Protein 1DUC (pdb70)

InterPro domains:
  IPR000477 Reverse transcriptase domain [PF00078] (249-419)
  IPR000477 Reverse transcriptase domain [PS50878] (230-419)
  IPR001037 Integrase, C-terminal, retroviral [PF00552] (1106-1135)
  IPR001037 Integrase, C-terminal, retroviral [PS51027] (1096-1144)
  IPR001584 Integrase, catalytic core [PF00665] (932-1020)
  IPR001584 Integrase, catalytic core [PS50994] (921-1078)
  IPR001969 Aspartic peptidase, active site [PS00141] (102-113)
  IPR001995 Peptidase A2A, retrovirus, catalytic [PS50175] (100-174)
  IPR002156 Ribonuclease H domain [PF00075] (621-736)
  IPR002156 Ribonuclease H domain [PS50879] (617-740)
  IPR003308 Integrase, N-terminal zinc-binding domain [PF02022] (883-919)
  IPR003308 Integrase, N-terminal zinc-binding domain [PS50876] (878-919)
  IPR010659 Reverse transcriptase connection [PF06815] (503-603)
  IPR010661 Reverse transcriptase thumb [PF06817] (426-489)
  IPR012337 Ribonuclease H-like superfamily [SSF53098] (609-737)
  IPR012337 Ribonuclease H-like superfamily [SSF53098] (931-1080)
  IPR017856 Integrase-like, N-terminal [G3DSA:1.10.10.200] (876-928)
  IPR017856 Integrase-like, N-terminal [SSF46919] (876-927)
  IPR018061 Retropepsins [PF00077] (86-182)
  IPR021109 Aspartic peptidase domain superfamily [G3DSA:2.40.70.10] (81-184)

B-factor: mean 28.08, std 14.21, range [9.32, 88.88]

Solvent-accessible surface area: 7844 Å² total; per-residue (Å²): 188,46,51,78,115,35,118,22,13,129,144,68,146,142,129,54,75,6,24,30,0,24,2,36,101,81,36,87,0,47,65,89,51,69,63,106,1,61,6,46,0,83,16,137,20,36,103,65,6,36,0,97,4,31,31,32,78,51,9,61,172,99,12,11,75,22,83,53,13,103,16,95,81,67,91,121,29,85,1,110,1,64,0,25,1,116,20,208,74,88,5,96,0,95,116,45,51,99,0,0,33,0,25,40,71,132,48,162,87,99,94,237,129,118,217,102,159,169

CATH classification: 2.70.40.10

Structure (mmCIF, N/CA/C/O backbone):
data_1DUC
#
_entry.id   1DUC
#
_cell.length_a   106.700
_cell.length_b   106.700
_cell.length_c   106.700
_cell.angle_alpha   90.00
_cell.angle_beta   90.00
_cell.angle_gamma   90.00
#
_symmetry.space_group_name_H-M   'P 41 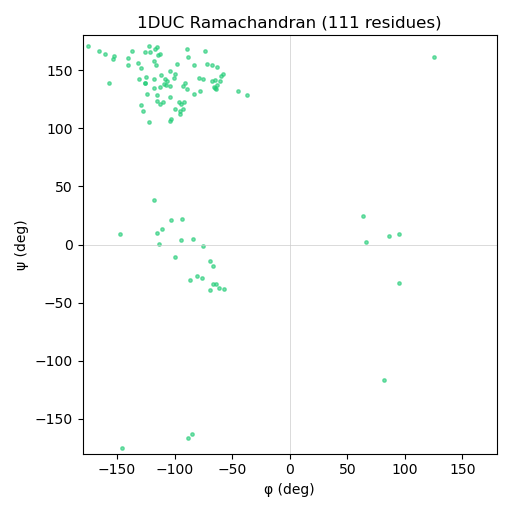3 2'
#
loop_
_entity.id
_entity.type
_entity.pdbx_description
1 polymer "DEOXYURIDINE 5'-TRIPHOSPHATE NUCLEOTIDOHYDROLASE"
2 non-polymer 'STRONTIUM ION'
3 non-polymer "DEOXYURIDINE-5'-DIPHOSPHATE"
4 water water
#
loop_
_atom_site.group_PDB
_atom_site.id
_atom_site.type_symbol
_atom_site.label_atom_id
_atom_site.label_alt_id
_atom_site.label_comp_id
_atom_site.label_asym_id
_atom_site.label_entity_id
_atom_site.label_seq_id
_atom_site.pdbx_PDB_ins_code
_atom_site.Cartn_x
_atom_site.Cartn_y
_atom_site.Cartn_z
_atom_site.occupancy
_atom_site.B_iso_or_equiv
_atom_site.auth_seq_id
_atom_site.auth_comp_id
_atom_site.auth_asym_id
_atom_site.auth_atom_id
_atom_site.pdbx_PDB_model_num
ATOM 1 N N . MET A 1 1 ? 29.293 36.761 44.859 1.00 29.64 1 MET A N 1
ATOM 2 C CA . MET A 1 1 ? 28.297 37.339 45.802 1.00 28.24 1 MET A CA 1
ATOM 3 C C . MET A 1 1 ? 26.952 37.504 45.110 1.00 22.13 1 MET A C 1
ATOM 4 O O . MET A 1 1 ? 26.916 37.945 43.947 1.00 24.31 1 MET A O 1
ATOM 9 N N . LEU A 1 2 ? 25.849 37.300 45.821 1.00 22.60 2 LEU A N 1
ATOM 10 C CA . LEU A 1 2 ? 24.533 37.547 45.255 1.00 26.81 2 LEU A CA 1
ATOM 11 C C . LEU A 1 2 ? 23.511 37.570 46.398 1.00 27.67 2 LEU A C 1
ATOM 12 O O . LEU A 1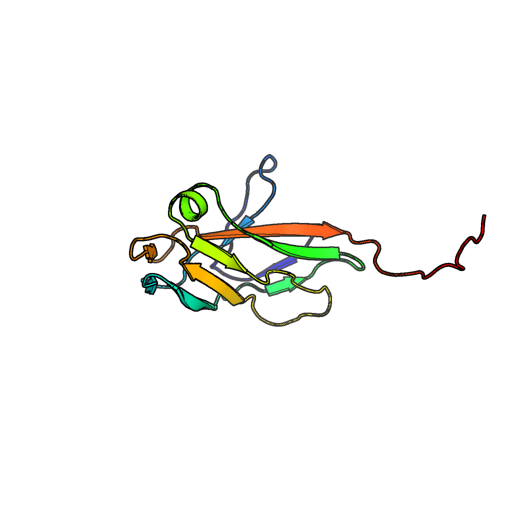 2 ? 23.866 37.070 47.467 1.00 29.71 2 LEU A O 1
ATOM 17 N N . ALA A 1 3 ? 22.326 38.064 46.082 1.00 23.89 3 ALA A N 1
ATOM 18 C CA . ALA A 1 3 ? 21.191 37.837 46.971 1.00 26.00 3 ALA A CA 1
ATOM 19 C C . ALA A 1 3 ? 20.209 36.997 46.158 1.00 26.17 3 ALA A C 1
ATOM 20 O O . ALA A 1 3 ? 20.154 37.160 44.915 1.00 22.60 3 ALA A O 1
ATOM 22 N N . TYR A 1 4 ? 19.352 36.216 46.808 1.00 21.53 4 TYR A N 1
ATOM 23 C CA . TYR A 1 4 ? 18.328 35.490 46.065 1.00 24.58 4 TYR A CA 1
ATOM 24 C C . TYR A 1 4 ? 17.105 35.224 46.944 1.00 29.21 4 TYR A C 1
ATOM 25 O O . TYR A 1 4 ? 17.236 35.225 48.168 1.00 25.51 4 TYR A O 1
ATOM 34 N N . GLN A 1 5 ? 16.004 34.918 46.280 1.00 25.89 5 GLN A N 1
ATOM 35 C CA . GLN A 1 5 ? 14.768 34.547 46.983 1.00 29.31 5 GLN A CA 1
ATOM 36 C C . GLN A 1 5 ? 14.177 33.396 46.146 1.00 29.20 5 GLN A C 1
ATOM 37 O O . GLN A 1 5 ? 14.444 33.356 44.917 1.00 24.05 5 GLN A O 1
ATOM 43 N N . GLY A 1 6 ? 13.295 32.639 46.761 1.00 23.24 6 GLY A N 1
ATOM 44 C CA . GLY A 1 6 ? 12.505 31.620 46.090 1.00 22.78 6 GLY A CA 1
ATOM 45 C C . GLY A 1 6 ? 12.644 30.259 46.730 1.00 24.71 6 GLY A C 1
ATOM 46 O O . GLY A 1 6 ? 13.646 29.949 47.417 1.00 25.13 6 GLY A O 1
ATOM 47 N N . THR A 1 7 ? 11.709 29.372 46.456 1.00 23.86 7 THR A N 1
ATOM 48 C CA . THR A 1 7 ? 11.799 28.049 47.108 1.00 22.80 7 THR A CA 1
ATOM 49 C C . THR A 1 7 ? 12.410 27.082 46.098 1.00 24.53 7 THR A C 1
ATOM 50 O O . THR A 1 7 ? 12.790 25.985 46.485 1.00 20.29 7 THR A O 1
ATOM 54 N N . GLN A 1 8 ? 12.547 27.453 44.805 1.00 20.22 8 GLN A N 1
ATOM 55 C CA . GLN A 1 8 ? 13.064 26.444 43.859 1.00 18.60 8 GLN A CA 1
ATOM 56 C C . GLN A 1 8 ? 14.563 26.523 43.667 1.00 21.46 8 GLN A C 1
ATOM 57 O O . GLN A 1 8 ? 15.082 26.168 42.596 1.00 20.01 8 GLN A O 1
ATOM 63 N N . ILE A 1 9 ? 15.303 27.084 44.589 1.00 22.05 9 ILE A N 1
ATOM 64 C CA . ILE A 1 9 ? 16.771 27.159 44.471 1.00 22.43 9 ILE A CA 1
ATOM 65 C C . ILE A 1 9 ? 17.249 26.510 45.782 1.00 27.35 9 ILE A C 1
ATOM 66 O O . ILE A 1 9 ? 16.649 26.852 46.812 1.00 27.23 9 ILE A O 1
ATOM 71 N N . LYS A 1 10 ? 18.253 25.694 45.808 1.00 26.46 10 LYS A N 1
ATOM 72 C CA . LYS A 1 10 ? 18.710 25.035 47.037 1.00 30.08 10 LYS A CA 1
ATOM 73 C C . LYS A 1 10 ? 20.068 25.549 47.451 1.00 30.18 10 LYS A C 1
ATOM 74 O O . LYS A 1 10 ? 20.944 25.780 46.578 1.00 25.24 10 LYS A O 1
ATOM 80 N N . GLU A 1 11 ? 20.363 25.648 48.760 1.00 26.94 11 GLU A N 1
ATOM 81 C CA . GLU A 1 11 ? 21.687 26.043 49.234 1.00 23.79 11 GLU A CA 1
ATOM 82 C C . GLU A 1 11 ? 22.744 25.083 48.706 1.00 21.00 11 GLU A C 1
ATOM 83 O O . GLU A 1 11 ? 22.455 23.914 48.525 1.00 21.40 11 GLU A O 1
ATOM 89 N N . LYS A 1 12 ? 23.962 25.541 48.432 1.00 19.90 12 LYS A N 1
ATOM 90 C CA . LYS A 1 12 ? 24.914 24.665 47.744 1.00 25.06 12 LYS A CA 1
ATOM 91 C C . LYS A 1 12 ? 26.093 24.362 48.668 1.00 22.58 12 LYS A C 1
ATOM 92 O O . LYS A 1 12 ? 26.299 25.182 49.573 1.00 24.63 12 LYS A O 1
ATOM 98 N N . ARG A 1 13 ? 26.932 23.453 48.312 1.00 24.33 13 ARG A N 1
ATOM 99 C CA . ARG A 1 13 ? 28.233 23.256 48.962 1.00 25.42 13 ARG A CA 1
ATOM 100 C C . ARG A 1 13 ? 29.239 24.219 48.382 1.00 26.71 13 ARG A C 1
ATOM 101 O O . ARG A 1 13 ? 29.184 24.568 47.174 1.00 25.18 13 ARG A O 1
ATOM 109 N N . ASP A 1 14 ? 30.276 24.553 49.186 1.00 20.26 14 ASP A N 1
ATOM 110 C CA . ASP A 1 14 ? 31.247 25.532 48.701 1.00 20.63 14 ASP A CA 1
ATOM 111 C C . ASP A 1 14 ? 32.004 25.021 47.467 1.00 19.43 14 ASP A C 1
ATOM 112 O O . ASP A 1 14 ? 32.321 25.818 46.607 1.00 23.15 14 ASP A O 1
ATOM 117 N N . GLU A 1 15 ? 32.246 23.708 47.415 1.00 17.94 15 GLU A N 1
ATOM 118 C CA . GLU A 1 15 ? 33.066 23.132 46.352 1.00 18.93 15 GLU A CA 1
ATOM 119 C C . GLU A 1 15 ? 32.330 22.836 45.051 1.00 19.71 15 GLU A C 1
ATOM 120 O O . GLU A 1 15 ? 32.932 22.259 44.138 1.00 20.37 15 GLU A O 1
ATOM 126 N N . ASP A 1 16 ? 31.047 23.207 44.952 1.00 17.54 16 ASP A N 1
ATOM 127 C CA . ASP A 1 16 ? 30.267 23.059 43.723 1.00 21.15 16 ASP A CA 1
ATOM 128 C C . ASP A 1 16 ? 30.174 24.461 43.110 1.00 18.85 16 ASP A C 1
ATOM 129 O O . ASP A 1 16 ? 30.193 25.494 43.787 1.00 18.52 16 ASP A O 1
ATOM 134 N N . ALA A 1 17 ? 30.098 24.477 41.758 1.00 16.67 17 ALA A N 1
ATOM 135 C CA . ALA A 1 17 ? 30.080 25.769 41.083 1.00 19.16 17 ALA A CA 1
ATOM 136 C C . ALA A 1 17 ? 28.757 26.477 41.172 1.00 18.10 17 ALA A C 1
ATOM 137 O O . ALA A 1 17 ? 28.746 27.724 40.933 1.00 19.40 17 ALA A O 1
ATOM 139 N N . GLY A 1 18 ? 27.652 25.755 41.269 1.00 17.22 18 GLY A N 1
ATOM 140 C CA . GLY A 1 18 ? 26.345 26.388 41.018 1.00 17.63 18 GLY A CA 1
ATOM 141 C C . GLY A 1 18 ? 25.326 25.919 42.087 1.00 20.91 18 GLY A C 1
ATOM 142 O O . GLY A 1 18 ? 25.525 24.931 42.779 1.00 20.38 18 GLY A O 1
ATOM 143 N N . PHE A 1 19 ? 24.223 26.615 42.148 1.00 19.27 19 PHE A N 1
ATOM 144 C CA . PHE A 1 19 ? 23.074 26.272 42.977 1.00 17.35 19 PHE A CA 1
ATOM 145 C C . PHE A 1 19 ? 22.186 25.391 42.077 1.00 18.24 19 PHE A C 1
ATOM 146 O O . PHE A 1 19 ? 21.823 25.820 40.977 1.00 17.58 19 PHE A O 1
ATOM 154 N N . ASP A 1 20 ? 21.616 24.338 42.641 1.00 14.68 20 ASP A N 1
ATOM 155 C CA . ASP A 1 20 ? 20.576 23.583 41.937 1.00 18.00 20 ASP A CA 1
ATOM 156 C C . ASP A 1 20 ? 19.274 24.368 41.968 1.00 19.82 20 ASP A C 1
ATOM 157 O O . ASP A 1 20 ? 18.888 24.972 42.987 1.00 18.37 20 ASP A O 1
ATOM 162 N N . LEU A 1 21 ? 18.566 24.272 40.841 1.00 19.32 21 LEU A N 1
ATOM 163 C CA . LEU A 1 21 ? 17.226 24.766 40.614 1.00 16.15 21 LEU A CA 1
ATOM 164 C C . LEU A 1 21 ? 16.340 23.518 40.521 1.00 18.51 21 LEU A C 1
ATOM 165 O O . LEU A 1 21 ? 16.708 22.494 39.922 1.00 16.97 21 LEU A O 1
ATOM 170 N N . CYS A 1 22 ? 15.170 23.611 41.156 1.00 17.17 22 CYS A N 1
ATOM 171 C CA A CYS A 1 22 ? 14.290 22.487 41.418 0.50 18.00 22 CYS A CA 1
ATOM 172 C CA B CYS A 1 22 ? 14.383 22.357 41.266 0.50 16.31 22 CYS A CA 1
ATOM 173 C C . CYS A 1 22 ? 13.033 22.587 40.592 1.00 19.36 22 CYS A C 1
ATOM 174 O O . CYS A 1 22 ? 12.450 23.672 40.384 1.00 17.65 22 CYS A O 1
ATOM 179 N N . VAL A 1 23 ? 12.551 21.527 39.940 1.00 18.07 23 VAL A N 1
ATOM 180 C CA . VAL A 1 23 ? 11.376 21.495 39.071 1.00 18.22 23 VAL A CA 1
ATOM 181 C C . VAL A 1 23 ? 10.149 21.775 39.901 1.00 17.02 23 VAL A C 1
ATOM 182 O O . VAL A 1 23 ? 9.952 21.074 40.898 1.00 19.42 23 VAL A O 1
ATOM 186 N N . PRO A 1 24 ? 9.235 22.611 39.456 1.00 19.88 24 PRO A N 1
ATOM 187 C CA . PRO A 1 24 ? 8.099 23.018 40.263 1.00 23.60 24 PRO A CA 1
ATOM 188 C C . PRO A 1 24 ? 7.002 21.957 40.240 1.00 24.10 24 PRO A C 1
ATOM 189 O O . PRO A 1 24 ? 6.201 21.986 41.165 1.00 22.01 24 PRO A O 1
ATOM 193 N N . TYR A 1 25 ? 6.835 21.126 39.248 1.00 19.53 25 TYR A N 1
ATOM 194 C CA . TYR A 1 25 ? 5.672 20.186 39.196 1.00 21.31 25 TYR A CA 1
ATOM 195 C C . TYR A 1 25 ? 6.057 19.098 38.216 1.00 23.02 25 TYR A C 1
ATOM 196 O O . TYR A 1 25 ? 7.050 19.316 37.441 1.00 25.14 25 TYR A O 1
ATOM 205 N N . ASP A 1 26 ? 5.396 17.957 38.184 1.00 20.35 26 ASP A N 1
ATOM 206 C CA . ASP A 1 26 ? 5.700 16.890 37.269 1.00 18.29 26 ASP A CA 1
ATOM 207 C C . ASP A 1 26 ? 5.477 17.346 35.828 1.00 23.70 26 ASP A C 1
ATOM 208 O O . ASP A 1 26 ? 4.470 18.016 35.566 1.00 22.47 26 ASP A O 1
ATOM 213 N N . ILE A 1 27 ? 6.405 16.972 34.955 1.00 21.60 27 ILE A N 1
ATOM 214 C CA . ILE A 1 27 ? 6.188 17.444 33.561 1.00 22.83 27 ILE A CA 1
ATOM 215 C C . ILE A 1 27 ? 6.937 16.504 32.649 1.00 26.27 27 ILE A C 1
ATOM 216 O O . ILE A 1 27 ? 8.055 16.060 32.925 1.00 27.38 27 ILE A O 1
ATOM 221 N N . MET A 1 28 ? 6.293 16.179 31.526 1.00 26.25 28 MET A N 1
ATOM 222 C CA . MET A 1 28 ? 6.907 15.302 30.535 1.00 26.55 28 MET A CA 1
ATOM 223 C C . MET A 1 28 ? 7.398 16.138 29.358 1.00 26.83 28 MET A C 1
ATOM 224 O O . MET A 1 28 ? 6.752 17.115 28.981 1.00 23.82 28 MET A O 1
ATOM 229 N N . ILE A 1 29 ? 8.612 15.844 28.868 1.00 23.11 29 ILE A N 1
ATOM 230 C CA . ILE A 1 29 ? 9.034 16.675 27.701 1.00 22.43 29 ILE A CA 1
ATOM 231 C C . ILE A 1 29 ? 9.327 15.710 26.557 1.00 23.64 29 ILE A C 1
ATOM 232 O O . ILE A 1 29 ? 10.252 14.887 26.587 1.00 24.84 29 ILE A O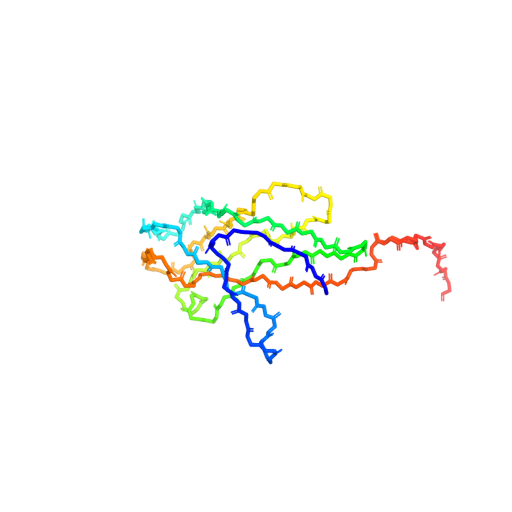 1
ATOM 237 N N . PRO A 1 30 ? 8.415 15.664 25.595 1.00 27.11 30 PRO A N 1
ATOM 238 C CA . PRO A 1 30 ? 8.488 14.758 24.460 1.00 29.22 30 PRO A CA 1
ATOM 239 C C . PRO A 1 30 ? 9.718 15.051 23.591 1.00 27.56 30 PRO A C 1
ATOM 240 O O . PRO A 1 30 ? 10.232 16.168 23.543 1.00 24.17 30 PRO A O 1
ATOM 244 N N . VAL A 1 31 ? 10.214 14.022 22.908 1.00 30.19 31 VAL A N 1
ATOM 245 C CA . VAL A 1 31 ? 11.338 14.162 21.976 1.00 31.80 31 VAL A CA 1
ATOM 246 C C . VAL A 1 31 ? 11.169 15.362 21.088 1.00 34.36 31 VAL A C 1
ATOM 247 O O . VAL A 1 31 ? 10.102 15.673 20.548 1.00 34.64 31 VAL A O 1
ATOM 251 N N . SER A 1 32 ? 12.206 16.178 20.945 1.00 30.82 32 SER A N 1
ATOM 252 C CA . SER A 1 32 ? 12.199 17.393 20.186 1.00 28.08 32 SER A CA 1
ATOM 253 C C . SER A 1 32 ? 11.327 18.496 20.698 1.00 27.87 32 SER A C 1
ATOM 254 O O . SER A 1 32 ? 11.291 19.531 20.013 1.00 28.95 32 SER A O 1
ATOM 257 N N . ASP A 1 33 ? 10.631 18.404 21.800 1.00 26.63 33 ASP A N 1
ATOM 258 C CA . ASP A 1 33 ? 9.854 19.610 22.166 1.00 24.50 33 ASP A CA 1
ATOM 259 C C . ASP A 1 33 ? 10.701 20.539 23.024 1.00 26.19 33 ASP A C 1
ATOM 260 O O . ASP A 1 33 ? 11.685 20.080 23.615 1.00 24.20 33 ASP A O 1
ATOM 265 N N . THR A 1 34 ? 10.199 21.732 23.206 1.00 22.70 34 THR A N 1
ATOM 266 C CA . THR A 1 34 ? 10.798 22.747 24.020 1.00 23.52 34 THR A CA 1
ATOM 267 C C . THR A 1 34 ? 9.765 23.187 25.062 1.00 29.70 34 THR A C 1
ATOM 268 O O . THR A 1 34 ? 8.631 23.449 24.627 1.00 27.92 34 THR A O 1
ATOM 272 N N . LYS A 1 35 ? 10.119 23.222 26.335 1.00 21.46 35 LYS A N 1
ATOM 273 C CA . LYS A 1 35 ? 9.215 23.721 27.354 1.00 22.79 35 LYS A CA 1
ATOM 274 C C . LYS A 1 35 ? 9.879 24.838 28.139 1.00 23.12 35 LYS A C 1
ATOM 275 O O . LYS A 1 35 ? 11.074 24.726 28.394 1.00 25.13 35 LYS A O 1
ATOM 281 N N . ILE A 1 36 ? 9.087 25.813 28.527 1.00 19.39 36 ILE A N 1
ATOM 282 C CA . ILE A 1 36 ? 9.633 26.903 29.351 1.00 19.22 36 ILE A CA 1
ATOM 283 C C . ILE A 1 36 ? 9.181 26.639 30.793 1.00 24.23 36 ILE A C 1
ATOM 284 O O . ILE A 1 36 ? 7.985 26.537 31.018 1.00 23.12 36 ILE A O 1
ATOM 289 N N . ILE A 1 37 ? 10.113 26.225 31.648 1.00 17.71 37 ILE A N 1
ATOM 290 C CA . ILE A 1 37 ? 9.728 25.889 33.025 1.00 18.81 37 ILE A CA 1
ATOM 291 C C . ILE A 1 37 ? 9.956 27.060 33.947 1.00 20.85 37 ILE A C 1
ATOM 292 O O . ILE A 1 37 ? 11.036 27.609 34.173 1.00 23.34 37 ILE A O 1
ATOM 297 N N . PRO A 1 38 ? 8.889 27.475 34.613 1.00 27.04 38 PRO A N 1
ATOM 298 C CA . PRO A 1 38 ? 8.920 28.617 35.502 1.00 26.26 38 PRO A CA 1
ATOM 299 C C . PRO A 1 38 ? 9.519 28.291 36.845 1.00 24.30 38 PRO A C 1
ATOM 300 O O . PRO A 1 38 ? 9.539 27.142 37.293 1.00 25.23 38 PRO A O 1
ATOM 304 N N . THR A 1 39 ? 10.262 29.247 37.415 1.00 22.42 39 THR A N 1
ATOM 305 C CA . THR A 1 39 ? 10.718 29.085 38.775 1.00 21.61 39 THR A CA 1
ATOM 306 C C . THR A 1 39 ? 10.165 30.293 39.537 1.00 21.72 39 THR A C 1
ATOM 307 O O . THR A 1 39 ? 9.878 31.336 38.956 1.00 19.38 39 THR A O 1
ATOM 311 N N . ASP A 1 40 ? 10.309 30.255 40.877 1.00 20.33 40 ASP A N 1
ATOM 312 C CA . ASP A 1 40 ? 9.994 31.472 41.638 1.00 20.30 40 ASP A CA 1
ATOM 313 C C . ASP A 1 40 ? 11.280 32.140 42.046 1.00 25.45 40 ASP A C 1
ATOM 314 O O . ASP A 1 40 ? 11.347 32.900 43.038 1.00 21.54 40 ASP A O 1
ATOM 319 N N . VAL A 1 41 ? 12.391 31.848 41.362 1.00 21.67 41 VAL A N 1
ATOM 320 C CA . VAL A 1 41 ? 13.687 32.345 41.907 1.00 19.76 41 VAL A CA 1
ATOM 321 C C . VAL A 1 41 ? 14.024 33.724 41.380 1.00 23.41 41 VAL A C 1
ATOM 322 O O . VAL A 1 41 ? 13.949 33.952 40.158 1.00 21.35 41 VAL A O 1
ATOM 326 N N . LYS A 1 42 ? 14.445 34.671 42.210 1.00 21.93 42 LYS A N 1
ATOM 327 C CA . LYS A 1 42 ? 14.858 35.996 41.769 1.00 24.57 42 LYS A CA 1
ATOM 328 C C . LYS A 1 42 ? 16.201 36.282 42.434 1.00 22.87 42 LYS A C 1
ATOM 329 O O . LYS A 1 42 ? 16.433 35.719 43.516 1.00 23.83 42 LYS A O 1
ATOM 335 N N . ILE A 1 43 ? 17.090 36.944 41.679 1.00 19.00 43 ILE A N 1
ATOM 336 C CA . ILE A 1 43 ? 18.460 37.100 42.180 1.00 20.05 43 ILE A CA 1
ATOM 337 C C . ILE A 1 43 ? 18.841 38.563 42.004 1.00 20.85 43 ILE A C 1
ATOM 338 O O . ILE A 1 43 ? 18.305 39.250 41.137 1.00 19.83 43 ILE A O 1
ATOM 343 N N . GLN A 1 44 ? 19.785 39.045 42.791 1.00 16.14 44 GLN A N 1
ATOM 344 C CA . GLN A 1 44 ? 20.380 40.350 42.629 1.00 19.64 44 GLN A CA 1
ATOM 345 C C . GLN A 1 44 ? 21.900 40.147 42.637 1.00 23.51 44 GLN A C 1
ATOM 346 O O . GLN A 1 44 ? 22.396 39.552 43.631 1.00 24.25 44 GLN A O 1
ATOM 352 N N . VAL A 1 45 ? 22.578 40.526 41.578 1.00 22.03 45 VAL A N 1
ATOM 353 C CA . VAL A 1 45 ? 24.040 40.349 41.544 1.00 22.63 45 VAL A CA 1
ATOM 354 C C . VAL A 1 45 ? 24.669 41.731 41.512 1.00 22.66 45 VAL A C 1
ATOM 355 O O . VAL A 1 45 ? 24.029 42.695 41.108 1.00 23.74 45 VAL A O 1
ATOM 359 N N . PRO A 1 46 ? 25.930 41.825 41.821 1.00 25.00 46 PRO A N 1
ATOM 360 C CA . PRO A 1 46 ? 26.690 43.084 41.809 1.00 28.47 46 PRO A CA 1
ATOM 361 C C . PRO A 1 46 ? 26.958 43.503 40.356 1.00 28.12 46 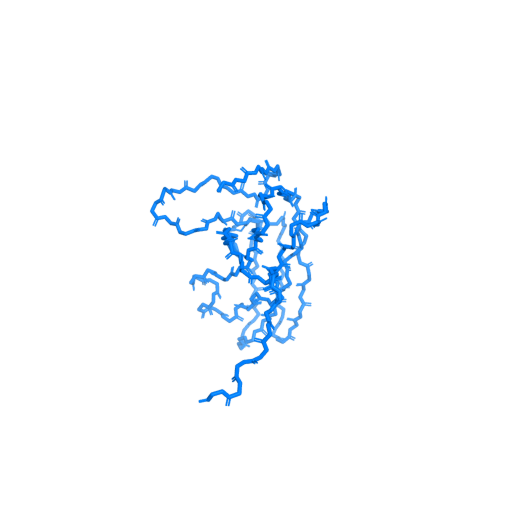PRO A C 1
ATOM 362 O O . PRO A 1 46 ? 26.701 42.755 39.429 1.00 25.47 46 PRO A O 1
ATOM 366 N N . PRO A 1 47 ? 27.383 44.735 40.169 1.00 29.81 47 PRO A N 1
ATOM 367 C CA . PRO A 1 47 ? 27.545 45.355 38.877 1.00 27.46 47 PRO A CA 1
ATOM 368 C C . PRO A 1 47 ? 28.542 44.511 38.100 1.00 21.72 47 PRO A C 1
ATOM 369 O O . PRO A 1 47 ? 29.545 44.027 38.643 1.00 19.56 47 PRO A O 1
ATOM 373 N N . ASN A 1 48 ? 28.347 44.402 36.812 1.00 18.77 48 ASN A N 1
ATOM 374 C CA . ASN A 1 48 ? 29.209 43.662 35.891 1.00 18.94 48 ASN A CA 1
ATOM 375 C C . ASN A 1 48 ? 29.218 42.173 36.229 1.00 19.64 48 ASN A C 1
ATOM 376 O O . ASN A 1 48 ? 30.136 41.477 35.829 1.00 21.64 48 ASN A O 1
ATOM 381 N N . SER A 1 49 ? 28.182 41.664 36.867 1.00 21.24 49 SER A N 1
ATOM 382 C CA . SER A 1 49 ? 28.045 40.211 37.069 1.00 20.65 49 SER A CA 1
ATOM 383 C C . SER A 1 49 ? 26.794 39.718 36.340 1.00 18.28 49 SER A C 1
ATOM 384 O O . SER A 1 49 ? 26.039 40.544 35.836 1.00 17.97 49 SER A O 1
ATOM 387 N N . PHE A 1 50 ? 26.621 38.408 36.196 1.00 15.41 50 PHE A N 1
ATOM 388 C CA . PHE A 1 50 ? 25.418 37.894 35.522 1.00 14.46 50 PHE A CA 1
ATOM 389 C C . PHE A 1 50 ? 25.211 36.493 36.094 1.00 14.67 50 PHE A C 1
ATOM 390 O O . PHE A 1 50 ? 26.175 35.910 36.607 1.00 16.44 50 PHE A O 1
ATOM 398 N N . GLY A 1 51 ? 24.036 35.955 35.997 1.00 15.62 51 GLY A N 1
ATOM 399 C CA . GLY A 1 51 ? 23.791 34.566 36.355 1.00 15.50 51 GLY A CA 1
ATOM 400 C C . GLY A 1 51 ? 23.763 33.699 35.083 1.00 18.28 51 GLY A C 1
ATOM 401 O O . GLY A 1 51 ? 23.249 34.125 34.044 1.00 17.14 51 GLY A O 1
ATOM 402 N N . TRP A 1 52 ? 24.220 32.448 35.210 1.00 1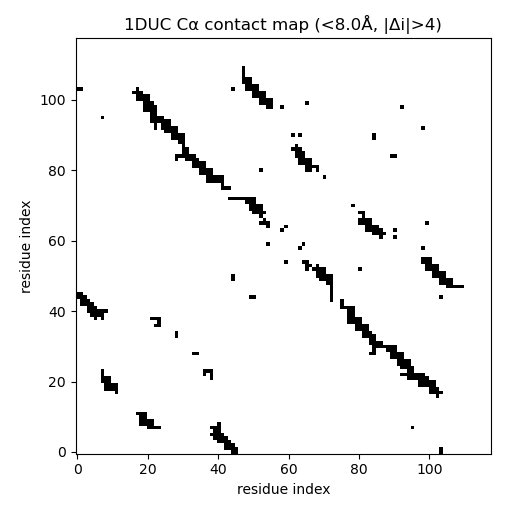5.95 52 TRP A N 1
ATOM 403 C CA . TRP A 1 52 ? 24.289 31.566 34.050 1.00 13.00 52 TRP A CA 1
ATOM 404 C C . TRP A 1 52 ? 23.528 30.277 34.492 1.00 15.14 52 TRP A C 1
ATOM 405 O O . TRP A 1 52 ? 23.952 29.602 35.428 1.00 17.32 52 TRP A O 1
ATOM 416 N N . VAL A 1 53 ? 22.417 30.062 33.801 1.00 15.09 53 VAL A N 1
ATOM 417 C CA . VAL A 1 53 ? 21.628 28.841 34.079 1.00 15.73 53 VAL A CA 1
ATOM 418 C C . VAL A 1 53 ? 22.091 27.794 33.061 1.00 18.16 53 VAL A C 1
ATOM 419 O O . VAL A 1 53 ? 21.937 28.047 31.876 1.00 14.36 53 VAL A O 1
ATOM 423 N N . THR A 1 54 ? 22.600 26.655 33.518 1.00 14.37 54 THR A N 1
ATOM 424 C CA . THR A 1 54 ? 23.155 25.673 32.593 1.00 14.64 54 THR A CA 1
ATOM 425 C C . THR A 1 54 ? 22.879 24.268 33.136 1.00 18.26 54 THR A C 1
ATOM 426 O O . THR A 1 54 ? 22.113 24.068 34.110 1.00 15.85 54 THR A O 1
ATOM 430 N N . GLY A 1 55 ? 23.389 23.237 32.500 1.00 16.35 55 GLY A N 1
ATOM 431 C CA . GLY A 1 55 ? 22.906 21.859 32.738 1.00 15.30 55 GLY A CA 1
ATOM 432 C C . GLY A 1 55 ? 23.631 21.148 33.879 1.00 17.47 55 GLY A C 1
ATOM 433 O O . GLY A 1 55 ? 24.725 21.518 34.275 1.00 17.20 55 GLY A O 1
ATOM 434 N N . LYS A 1 56 ? 22.985 20.100 34.361 1.00 18.78 56 LYS A N 1
ATOM 435 C CA . LYS A 1 56 ? 23.478 19.105 35.260 1.00 17.59 56 LYS A CA 1
ATOM 436 C C . LYS A 1 56 ? 23.916 17.880 34.437 1.00 21.62 56 LYS A C 1
ATOM 437 O O . LYS A 1 56 ? 23.317 17.574 33.406 1.00 20.38 56 LYS A O 1
ATOM 443 N N . SER A 1 57 ? 24.832 17.138 35.053 1.00 15.55 57 SER A N 1
ATOM 444 C CA . SER A 1 57 ? 25.344 15.951 34.318 1.00 16.15 57 SER A CA 1
ATOM 445 C C . SER A 1 57 ? 24.267 14.905 34.218 1.00 17.17 57 SER A C 1
ATOM 446 O O . SER A 1 57 ? 24.055 14.277 33.172 1.00 16.20 57 SER A O 1
ATOM 449 N N . SER A 1 58 ? 23.487 14.746 35.320 1.00 15.76 58 SER A N 1
ATOM 450 C CA . SER A 1 58 ? 22.490 13.659 35.258 1.00 23.76 58 SER A CA 1
ATOM 451 C C . SER A 1 58 ? 21.394 13.924 34.223 1.00 24.72 58 SER A C 1
ATOM 452 O O . SER A 1 58 ? 20.832 12.949 33.698 1.00 22.65 58 SER A O 1
ATOM 455 N N . MET A 1 59 ? 20.972 15.167 33.990 1.00 17.62 59 MET A N 1
ATOM 456 C CA . MET A 1 59 ? 19.911 15.385 32.985 1.00 16.87 59 MET A CA 1
ATOM 457 C C . MET A 1 59 ? 20.522 15.530 31.596 1.00 19.32 59 MET A C 1
ATOM 458 O O . MET A 1 59 ? 19.978 15.097 30.586 1.00 18.73 59 MET A O 1
ATOM 463 N N . ALA A 1 60 ? 21.757 16.063 31.426 1.00 17.95 60 ALA A N 1
ATOM 464 C CA . ALA A 1 60 ? 22.414 16.172 30.142 1.00 14.63 60 ALA A CA 1
ATOM 465 C C . ALA A 1 60 ? 22.621 14.780 29.565 1.00 17.72 60 ALA A C 1
ATOM 466 O O . ALA A 1 60 ? 22.460 14.562 28.338 1.00 19.13 60 ALA A O 1
ATOM 468 N N . LYS A 1 61 ? 22.939 13.807 30.420 1.00 18.36 61 LYS A N 1
ATOM 469 C CA . LYS A 1 61 ? 23.126 12.446 29.895 1.00 21.39 61 LYS A CA 1
ATOM 470 C C . LYS A 1 61 ? 21.833 11.828 29.355 1.00 25.71 61 LYS A C 1
ATOM 471 O O . LYS A 1 61 ? 21.906 10.960 28.483 1.00 24.60 61 LYS A O 1
ATOM 477 N N . GLN A 1 62 ? 20.690 12.359 29.733 1.00 20.13 62 GLN A N 1
ATOM 478 C CA . GLN A 1 62 ? 19.429 11.883 29.137 1.00 20.97 62 GLN A CA 1
ATOM 479 C C . GLN A 1 62 ? 19.012 12.727 27.977 1.00 24.74 62 GLN A C 1
ATOM 480 O O . GLN A 1 62 ? 17.865 12.533 27.540 1.00 25.09 62 GLN A O 1
ATOM 486 N N . GLY A 1 63 ? 19.788 13.739 27.525 1.00 20.19 63 GLY A N 1
ATOM 487 C CA . GLY A 1 63 ? 19.300 14.494 26.370 1.00 15.77 63 GLY A CA 1
ATOM 488 C C . GLY A 1 63 ? 18.533 15.766 26.743 1.00 18.52 63 GLY A C 1
ATOM 489 O O . GLY A 1 63 ? 17.916 16.312 25.830 1.00 21.68 63 GLY A O 1
ATOM 490 N N . LEU A 1 64 ? 18.520 16.192 28.009 1.00 15.14 64 LEU A N 1
ATOM 491 C CA . LEU A 1 64 ? 17.861 17.466 28.314 1.00 15.05 64 LEU A CA 1
ATOM 492 C C . LEU A 1 64 ? 18.884 18.579 28.008 1.00 19.04 64 LEU A C 1
ATOM 493 O O . LEU A 1 64 ? 20.037 18.486 28.454 1.00 17.35 64 LEU A O 1
ATOM 498 N N . LEU A 1 65 ? 18.449 19.575 27.230 1.00 17.36 65 LEU A N 1
ATOM 499 C CA . LEU A 1 65 ? 19.350 20.698 26.983 1.00 18.46 65 LEU A CA 1
ATOM 500 C C . LEU A 1 65 ? 18.802 21.982 27.581 1.00 17.75 65 LEU A C 1
ATOM 501 O O . LEU A 1 65 ? 17.605 22.282 27.349 1.00 16.27 65 LEU A O 1
ATOM 506 N N . ILE A 1 66 ? 19.589 22.716 28.367 1.00 15.09 66 ILE A N 1
ATOM 507 C CA . ILE A 1 66 ? 19.099 24.004 28.896 1.00 15.76 66 ILE A CA 1
ATOM 508 C C . ILE A 1 66 ? 19.549 25.053 27.876 1.00 19.49 66 ILE A C 1
ATOM 509 O O . ILE A 1 66 ? 20.780 25.160 27.663 1.00 16.75 66 ILE A O 1
ATOM 514 N N . ASN A 1 67 ? 18.700 25.856 27.264 1.00 15.65 67 ASN A N 1
ATOM 515 C CA . ASN A 1 67 ? 19.159 26.793 26.252 1.00 19.28 67 ASN A CA 1
ATOM 516 C C . ASN A 1 67 ? 18.868 28.224 26.721 1.00 18.89 67 ASN A C 1
ATOM 517 O O . ASN A 1 67 ? 18.201 28.425 27.748 1.00 21.28 67 ASN A O 1
ATOM 522 N N . GLY A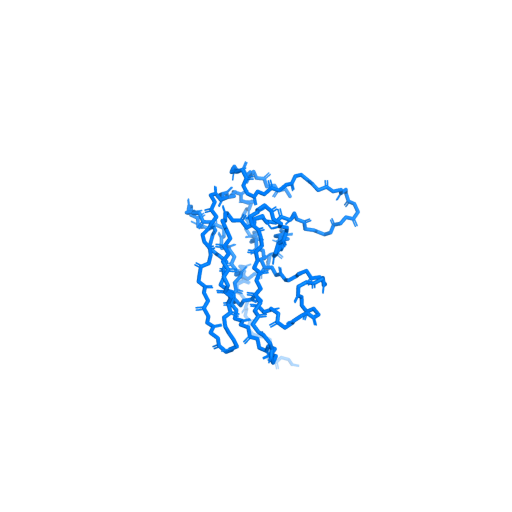 1 68 ? 19.586 29.182 26.174 1.00 17.77 68 GLY A N 1
ATOM 523 C CA . GLY A 1 68 ? 19.418 30.596 26.595 1.00 17.81 68 GLY A CA 1
ATOM 524 C C . GLY A 1 68 ? 20.279 30.684 27.889 1.00 21.47 68 GLY A C 1
ATOM 525 O O . GLY A 1 68 ? 21.485 30.578 27.858 1.00 23.82 68 GLY A O 1
ATOM 526 N N . GLY A 1 69 ? 19.681 30.948 29.016 1.00 15.18 69 GLY A N 1
ATOM 527 C CA . GLY A 1 69 ? 20.323 30.835 30.321 1.00 20.07 69 GLY A CA 1
ATOM 528 C C . GLY A 1 69 ? 21.111 32.079 30.780 1.00 18.17 69 GLY A C 1
ATOM 529 O O . GLY A 1 69 ? 21.706 32.003 31.884 1.00 17.90 69 GLY A O 1
ATOM 530 N N . ILE A 1 70 ? 21.074 33.214 30.095 1.00 14.92 70 ILE A N 1
ATOM 531 C CA . ILE A 1 70 ? 21.930 34.326 30.543 1.00 14.96 70 ILE A CA 1
ATOM 532 C C . ILE A 1 70 ? 21.018 35.278 31.346 1.00 16.11 70 ILE A C 1
ATOM 533 O O . ILE A 1 70 ? 20.041 35.775 30.787 1.00 15.80 70 ILE A O 1
ATOM 538 N N . ILE A 1 71 ? 21.282 35.448 32.626 1.00 16.21 71 ILE A N 1
ATOM 539 C CA . ILE A 1 71 ? 20.403 36.281 33.497 1.00 15.53 71 ILE A CA 1
ATOM 540 C C . ILE A 1 71 ? 21.100 37.626 33.748 1.00 20.08 71 ILE A C 1
ATOM 541 O O . ILE A 1 71 ? 22.160 37.643 34.395 1.00 19.76 71 ILE A O 1
ATOM 546 N N . ASP A 1 72 ? 20.627 38.707 33.106 1.00 14.45 72 ASP A N 1
ATOM 547 C CA . ASP A 1 72 ? 21.348 39.946 33.145 1.00 14.76 72 ASP A CA 1
ATOM 548 C C . ASP A 1 72 ? 21.229 40.590 34.550 1.00 14.56 72 ASP A C 1
ATOM 549 O O . ASP A 1 72 ? 20.249 40.396 35.245 1.00 16.02 72 ASP A O 1
ATOM 554 N N . GLU A 1 73 ? 22.213 41.401 34.847 1.00 19.14 73 GLU A N 1
ATOM 555 C CA . GLU A 1 73 ? 22.196 42.158 36.118 1.00 20.63 73 GLU A CA 1
ATOM 556 C C . GLU A 1 73 ? 20.940 43.022 36.257 1.00 22.31 73 GLU A C 1
ATOM 557 O O . GLU A 1 73 ? 20.402 43.055 37.374 1.00 20.44 73 GLU A O 1
ATOM 563 N N . GLY A 1 74 ? 20.440 43.656 35.202 1.00 19.91 74 GLY A N 1
ATOM 564 C CA . GLY A 1 74 ? 19.210 44.449 35.305 1.00 20.43 74 GLY A CA 1
ATOM 565 C C . GLY A 1 74 ? 17.950 43.617 35.383 1.00 27.26 74 GLY A C 1
ATOM 566 O O . GLY A 1 74 ? 16.851 44.198 35.563 1.00 25.97 74 GLY A O 1
ATOM 567 N N . TYR A 1 75 ? 17.995 42.258 35.328 1.00 22.12 75 TYR A N 1
ATOM 568 C CA . TYR A 1 75 ? 16.648 41.603 35.286 1.00 17.30 75 TYR A CA 1
ATOM 569 C C . TYR A 1 75 ? 16.010 41.567 36.656 1.00 23.06 75 TYR A C 1
ATOM 570 O O . TYR A 1 75 ? 16.652 41.068 37.596 1.00 23.72 75 TYR A O 1
ATOM 579 N N . THR A 1 76 ? 14.760 41.957 36.824 1.00 24.85 76 THR A N 1
ATOM 580 C CA . THR A 1 76 ? 14.217 41.842 38.195 1.00 26.95 76 THR A CA 1
ATOM 581 C C . THR A 1 76 ? 13.084 40.830 38.212 1.00 32.67 76 THR A C 1
ATOM 582 O O . THR A 1 76 ? 12.453 40.722 39.256 1.00 32.72 76 THR A O 1
ATOM 586 N N . GLY A 1 77 ? 12.823 40.035 37.168 1.00 29.35 77 GLY A N 1
ATOM 587 C CA . GLY A 1 77 ? 11.795 39.020 37.260 1.00 22.74 77 GLY A CA 1
ATOM 588 C C . GLY A 1 77 ? 12.271 37.715 37.873 1.00 23.98 77 GLY A C 1
ATOM 589 O O . GLY A 1 77 ? 13.392 37.512 38.355 1.00 23.25 77 GLY A O 1
ATOM 590 N N . GLU A 1 78 ? 11.470 36.672 37.651 1.00 18.86 78 GLU A N 1
ATOM 591 C CA . GLU A 1 78 ? 11.691 35.315 38.058 1.00 21.95 78 GLU A CA 1
ATOM 592 C C . GLU A 1 78 ? 12.403 34.550 36.933 1.00 19.38 78 GLU A C 1
ATOM 593 O O . GLU A 1 78 ? 12.079 34.810 35.757 1.00 21.14 78 GLU A O 1
ATOM 599 N N . ILE A 1 79 ? 13.377 33.777 37.316 1.00 20.23 79 ILE A N 1
ATOM 600 C CA . ILE A 1 79 ? 14.141 33.017 36.253 1.00 18.92 79 ILE A CA 1
ATOM 601 C C . ILE A 1 79 ? 13.232 32.028 35.584 1.00 22.13 79 ILE A C 1
ATOM 602 O O . ILE A 1 79 ? 12.597 31.211 36.246 1.00 22.50 79 ILE A O 1
ATOM 607 N N . GLN A 1 80 ? 13.254 31.932 34.262 1.00 19.36 80 GLN A N 1
ATOM 608 C CA . GLN A 1 80 ? 12.571 30.919 33.524 1.00 18.47 80 GLN A CA 1
ATOM 609 C C . GLN A 1 80 ? 13.648 29.964 32.964 1.00 18.52 80 GLN A C 1
ATOM 610 O O . GLN A 1 80 ? 14.730 30.429 32.585 1.00 20.39 80 GLN A O 1
ATOM 616 N N . VAL A 1 81 ? 13.312 28.665 32.956 1.00 18.00 81 VAL A N 1
ATOM 617 C CA . VAL A 1 81 ? 14.363 27.733 32.424 1.00 16.11 81 VAL A CA 1
ATOM 618 C C . VAL A 1 81 ? 13.895 27.201 31.100 1.00 20.04 81 VAL A C 1
ATOM 619 O O . VAL A 1 81 ? 12.819 26.542 31.054 1.00 18.37 81 VAL A O 1
ATOM 623 N N . ILE A 1 82 ? 14.662 27.391 30.020 1.00 15.69 82 ILE A N 1
ATOM 624 C CA . ILE A 1 82 ? 14.155 26.983 28.707 1.00 14.27 82 ILE A CA 1
ATOM 625 C C . ILE A 1 82 ? 14.687 25.587 28.400 1.00 20.64 82 ILE A C 1
ATOM 626 O O . ILE A 1 82 ? 15.922 25.522 28.355 1.00 17.85 82 ILE A O 1
ATOM 631 N N . CYS A 1 83 ? 13.905 24.520 28.278 1.00 15.74 83 CYS A N 1
ATOM 632 C CA . CYS A 1 83 ? 14.433 23.166 28.168 1.00 17.78 83 CYS A CA 1
ATOM 633 C C . CYS A 1 83 ? 14.028 22.555 26.824 1.00 20.98 83 CYS A C 1
ATOM 634 O O . CYS A 1 83 ? 12.836 22.681 26.501 1.00 21.39 83 CYS A O 1
ATOM 637 N N . THR A 1 84 ? 14.956 21.912 26.122 1.00 17.41 84 THR A N 1
ATOM 638 C CA . THR A 1 84 ? 14.628 21.213 24.892 1.00 19.21 84 THR A CA 1
ATOM 639 C C . THR A 1 84 ? 15.129 19.796 25.035 1.00 18.87 84 THR A C 1
ATOM 640 O O . THR A 1 84 ? 16.209 19.525 25.569 1.00 19.80 84 THR A O 1
ATOM 644 N N . ASN A 1 85 ? 14.309 18.855 24.562 1.00 17.38 85 ASN A N 1
ATOM 645 C CA . ASN A 1 85 ? 14.774 17.452 24.646 1.00 18.02 85 ASN A CA 1
ATOM 646 C C . ASN A 1 85 ? 15.461 17.160 23.315 1.00 20.37 85 ASN A C 1
ATOM 647 O O . ASN A 1 85 ? 14.763 17.100 22.273 1.00 21.84 85 ASN A O 1
ATOM 652 N N . ILE A 1 86 ? 16.753 16.870 23.323 1.00 16.80 86 ILE A N 1
ATOM 653 C CA . ILE A 1 86 ? 17.457 16.600 22.047 1.00 20.34 86 ILE A CA 1
ATOM 654 C C . ILE A 1 86 ? 17.802 15.111 22.086 1.00 23.27 86 ILE A C 1
ATOM 655 O O . ILE A 1 86 ? 18.673 14.660 21.368 1.00 30.58 86 ILE A O 1
ATOM 660 N N . GLY A 1 87 ? 17.240 14.356 22.993 1.00 25.55 87 GLY A N 1
ATOM 661 C CA . GLY A 1 87 ? 17.468 12.905 23.083 1.00 29.22 87 GLY A CA 1
ATOM 662 C C . GLY A 1 87 ? 16.470 12.135 22.202 1.00 30.77 87 GLY A C 1
ATOM 663 O O . GLY A 1 87 ? 15.737 12.663 21.369 1.00 29.12 87 GLY A O 1
ATOM 664 N N . LYS A 1 88 ? 16.416 10.830 22.430 1.00 34.48 88 LYS A N 1
ATOM 665 C CA . LYS A 1 88 ? 15.611 9.982 21.511 1.00 39.36 88 LYS A CA 1
ATOM 666 C C . LYS A 1 88 ? 14.436 9.430 22.308 1.00 41.60 88 LYS A C 1
ATOM 667 O O . LYS A 1 88 ? 13.650 8.624 21.841 1.00 43.28 88 LYS A O 1
ATOM 673 N N . SER A 1 89 ? 14.387 9.823 23.585 1.00 37.43 89 SER A N 1
ATOM 674 C CA . SER A 1 89 ? 13.306 9.335 24.441 1.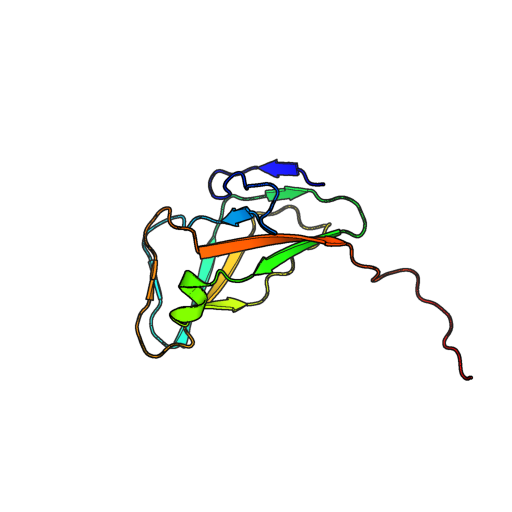00 39.52 89 SER A CA 1
ATOM 675 C C . SER A 1 89 ? 12.583 10.435 25.187 1.00 36.90 89 SER A C 1
ATOM 676 O O . SER A 1 89 ? 13.159 11.529 25.363 1.00 28.94 89 SER A O 1
ATOM 679 N N . ASN A 1 90 ? 11.308 10.274 25.529 1.00 33.16 90 ASN A N 1
ATOM 680 C CA . ASN A 1 90 ? 10.553 11.230 26.308 1.00 31.39 90 ASN A CA 1
ATOM 681 C C . ASN A 1 90 ? 11.218 11.414 27.680 1.00 26.71 90 ASN A C 1
ATOM 682 O O . ASN A 1 90 ? 11.819 10.492 28.223 1.00 29.97 90 ASN A O 1
ATOM 687 N N . ILE A 1 91 ? 11.221 12.663 28.124 1.00 22.75 91 ILE A N 1
ATOM 688 C CA . ILE A 1 91 ? 11.896 12.869 29.451 1.00 19.08 91 ILE A CA 1
ATOM 689 C C . ILE A 1 91 ? 10.803 13.253 30.452 1.00 20.40 91 ILE A C 1
ATOM 690 O O . ILE A 1 91 ? 10.054 14.197 30.170 1.00 22.13 91 ILE A O 1
ATOM 695 N N .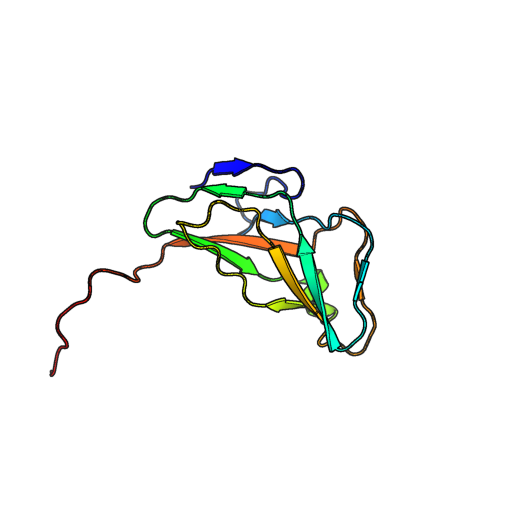 LYS A 1 92 ? 10.887 12.631 31.611 1.00 21.48 92 LYS A N 1
ATOM 696 C CA . LYS A 1 92 ? 9.875 12.938 32.622 1.00 26.62 92 LYS A CA 1
ATOM 697 C C . LYS A 1 92 ? 10.565 13.670 33.771 1.00 26.50 92 LYS A C 1
ATOM 698 O O . LYS A 1 92 ? 11.495 13.081 34.297 1.00 28.85 92 LYS A O 1
ATOM 704 N N . LEU A 1 93 ? 10.178 14.880 34.125 1.00 21.97 93 LEU A N 1
ATOM 705 C CA . LEU A 1 93 ? 10.830 15.500 35.290 1.00 21.75 93 LEU A CA 1
ATOM 706 C C . LEU A 1 93 ? 9.861 15.313 36.466 1.00 22.54 93 LEU A C 1
ATOM 707 O O . LEU A 1 93 ? 8.648 15.537 36.260 1.00 20.65 93 LEU A O 1
ATOM 712 N N . ILE A 1 94 ? 10.399 15.079 37.644 1.00 18.38 94 ILE A N 1
ATOM 713 C CA . ILE A 1 94 ? 9.515 14.824 38.796 1.00 19.66 94 ILE A CA 1
ATOM 714 C C . ILE A 1 94 ? 9.570 16.041 39.678 1.00 21.52 94 ILE A C 1
ATOM 715 O O . ILE A 1 94 ? 10.669 16.469 40.014 1.00 19.33 94 ILE A O 1
ATOM 720 N N . GLU A 1 95 ? 8.415 16.473 40.181 1.00 18.97 95 GLU A N 1
ATOM 721 C CA . GLU A 1 95 ? 8.352 17.529 41.141 1.00 19.99 95 GLU A CA 1
ATOM 722 C C . GLU A 1 95 ? 9.470 17.525 42.160 1.00 18.41 95 GLU A C 1
ATOM 723 O O . GLU A 1 95 ? 9.640 16.545 42.948 1.00 19.44 95 GLU A O 1
ATOM 729 N N . GLY A 1 96 ? 10.141 18.688 42.324 1.00 15.32 96 GLY A N 1
ATOM 730 C CA . GLY A 1 96 ? 11.203 18.766 43.337 1.00 14.72 96 GLY A CA 1
ATOM 731 C C . GLY A 1 96 ? 12.614 18.508 42.778 1.00 18.75 96 GLY A C 1
ATOM 732 O O . GLY A 1 96 ? 13.614 18.903 43.423 1.00 14.33 96 GLY A O 1
ATOM 733 N N . GLN A 1 97 ? 12.805 17.662 41.782 1.00 14.51 97 GLN A N 1
ATOM 734 C CA . GLN A 1 97 ? 14.159 17.206 41.452 1.00 16.66 97 GLN A CA 1
ATOM 735 C C . GLN A 1 97 ? 14.988 18.395 40.900 1.00 19.97 97 GLN A C 1
ATOM 736 O O . GLN A 1 97 ? 14.457 19.291 40.219 1.00 18.84 97 GLN A O 1
ATOM 742 N N . LYS A 1 98 ? 16.303 18.275 41.056 1.00 19.98 98 LYS A N 1
ATOM 743 C CA . LYS A 1 98 ? 17.216 19.219 40.389 1.00 20.51 98 LYS A CA 1
ATOM 744 C C . LYS A 1 98 ? 17.099 19.037 38.893 1.00 17.42 98 LYS A C 1
ATOM 745 O O . LYS A 1 98 ? 16.890 17.928 38.340 1.00 18.13 98 LYS A O 1
ATOM 751 N N . PHE A 1 99 ? 17.151 20.119 38.128 1.00 17.80 99 PHE A N 1
ATOM 752 C CA . PHE A 1 99 ? 17.123 19.995 36.648 1.00 14.83 99 PHE A CA 1
ATOM 753 C C . PHE A 1 99 ? 17.931 21.083 35.951 1.00 19.41 99 PHE A C 1
ATOM 754 O O . PHE A 1 99 ? 18.117 20.956 34.750 1.00 16.29 99 PHE A O 1
ATOM 762 N N . ALA A 1 100 ? 18.709 21.895 36.676 1.00 16.44 100 ALA A N 1
ATOM 763 C CA . ALA A 1 100 ? 19.579 22.875 36.061 1.00 17.91 100 ALA A CA 1
ATOM 764 C C . ALA A 1 100 ? 20.373 23.511 37.238 1.00 17.64 100 ALA A C 1
ATOM 765 O O . ALA A 1 100 ? 19.993 23.231 38.391 1.00 17.62 100 ALA A O 1
ATOM 767 N N . GLN A 1 101 ? 21.366 24.306 36.954 1.00 14.66 101 GLN A N 1
ATOM 768 C CA . GLN A 1 101 ? 22.090 24.965 38.026 1.00 14.38 101 GLN A CA 1
ATOM 769 C C . GLN A 1 101 ? 22.410 26.397 37.603 1.00 13.83 101 GLN A C 1
ATOM 770 O O . GLN A 1 101 ? 22.442 26.701 36.426 1.00 19.17 101 GLN A O 1
ATOM 776 N N . LEU A 1 102 ? 22.571 27.238 38.618 1.00 15.60 102 LEU A N 1
ATOM 777 C CA . LEU A 1 102 ? 22.759 28.645 38.390 1.00 14.65 102 LEU A CA 1
ATOM 778 C C . LEU A 1 102 ? 24.171 28.983 38.881 1.00 14.94 102 LEU A C 1
ATOM 779 O O . LEU A 1 102 ? 24.499 28.645 40.022 1.00 18.23 102 LEU A O 1
ATOM 784 N N . ILE A 1 103 ? 24.980 29.549 37.983 1.00 12.90 103 ILE A N 1
ATOM 785 C CA . ILE A 1 103 ? 26.357 29.854 38.390 1.00 13.74 103 ILE A CA 1
ATOM 786 C C . ILE A 1 103 ? 26.487 31.358 38.279 1.00 17.14 103 ILE A C 1
ATOM 787 O O . ILE A 1 103 ? 25.930 31.941 37.278 1.00 17.53 103 ILE A O 1
ATOM 792 N N . ILE A 1 104 ? 27.202 32.028 39.188 1.00 15.91 104 ILE A N 1
ATOM 793 C CA . ILE A 1 104 ? 27.300 33.519 39.097 1.00 16.41 104 ILE A CA 1
ATOM 794 C C . ILE A 1 104 ? 28.676 33.860 38.548 1.00 17.51 104 ILE A C 1
ATOM 795 O O . ILE A 1 104 ? 29.684 33.381 39.065 1.00 17.09 104 ILE A O 1
ATOM 800 N N . LEU A 1 105 ? 28.749 34.662 37.480 1.00 15.78 105 LEU A N 1
ATOM 801 C CA . LEU A 1 105 ? 30.051 34.972 36.873 1.00 15.30 105 LEU A CA 1
ATOM 802 C C . LEU A 1 105 ? 30.193 36.508 36.815 1.00 16.85 105 LEU A C 1
ATOM 803 O O . LEU A 1 105 ? 29.196 37.202 36.837 1.00 17.83 105 LEU A O 1
ATOM 808 N N . GLN A 1 106 ? 31.380 37.006 36.573 1.00 19.84 106 GLN A N 1
ATOM 809 C CA . GLN A 1 106 ? 31.580 38.415 36.239 1.00 20.09 106 GLN A CA 1
ATOM 810 C C . GLN A 1 106 ? 31.902 38.530 34.781 1.00 20.16 106 GLN A C 1
ATOM 811 O O . GLN A 1 106 ? 32.625 37.640 34.329 1.00 22.12 106 GLN A O 1
ATOM 817 N N . HIS A 1 107 ? 31.396 39.536 34.079 1.00 16.68 107 HIS A N 1
ATOM 818 C CA . HIS A 1 107 ? 31.795 39.713 32.692 1.00 18.00 107 HIS A CA 1
ATOM 819 C C . HIS A 1 107 ? 32.605 41.019 32.616 1.00 22.66 107 HIS A C 1
ATOM 820 O O . HIS A 1 107 ? 32.688 41.756 33.610 1.00 19.51 107 HIS A O 1
ATOM 827 N N . HIS A 1 108 ? 33.320 41.161 31.513 1.00 19.42 108 HIS A N 1
ATOM 828 C CA . HIS A 1 108 ? 34.051 42.430 31.263 1.00 26.80 108 HIS A CA 1
ATOM 829 C C . HIS A 1 108 ? 33.494 43.048 30.014 1.00 25.43 108 HIS A C 1
ATOM 830 O O . HIS A 1 108 ? 34.283 43.556 29.145 1.00 24.32 108 HIS A O 1
ATOM 837 N N . SER A 1 109 ? 32.185 43.006 29.733 1.00 25.18 109 SER A N 1
ATOM 838 C CA . SER A 1 109 ? 31.594 43.523 28.500 1.00 25.32 109 SER A CA 1
ATOM 839 C C A SER A 1 109 ? 31.327 45.026 28.448 0.50 28.07 109 SER A C 1
ATOM 840 C C B SER A 1 109 ? 31.146 44.981 28.735 0.50 32.83 109 SER A C 1
ATOM 841 O O A SER A 1 109 ? 30.158 45.448 28.295 0.50 32.73 109 SER A O 1
ATOM 842 O O B SER A 1 109 ? 29.960 45.365 28.620 0.50 34.52 109 SER A O 1
ATOM 845 N N A ASN A 1 110 ? 32.249 45.917 28.593 0.50 25.00 110 ASN A N 1
ATOM 846 N N B ASN A 1 110 ? 31.988 45.710 29.431 0.50 33.83 110 ASN A N 1
ATOM 847 C CA A ASN A 1 110 ? 32.032 47.336 28.958 0.50 26.82 110 ASN A CA 1
ATOM 848 C CA B ASN A 1 110 ? 31.720 47.080 29.905 0.50 34.36 110 ASN A CA 1
ATOM 849 C C A ASN A 1 110 ? 33.388 47.993 28.682 0.50 27.63 110 ASN A C 1
ATOM 850 C C B ASN A 1 110 ? 33.107 47.729 29.934 0.50 35.15 110 ASN A C 1
ATOM 851 O O A ASN A 1 110 ? 34.327 47.345 28.161 0.50 19.54 110 ASN A O 1
ATOM 852 O O B ASN A 1 110 ? 33.936 47.249 30.697 0.50 28.73 110 ASN A O 1
ATOM 861 N N A SER A 1 111 ? 33.525 49.314 28.849 0.50 30.90 111 SER A N 1
ATOM 862 N N B SER A 1 111 ? 33.507 48.419 28.864 0.50 40.41 111 SER A N 1
ATOM 863 C CA A SER A 1 111 ? 34.755 50.052 28.625 0.50 28.95 111 SER A CA 1
ATOM 864 C CA B SER A 1 111 ? 34.668 49.259 28.635 0.50 40.52 111 SER A CA 1
ATOM 865 C C A SER A 1 111 ? 35.439 49.754 27.292 0.50 33.07 111 SER A C 1
ATOM 866 C C B SER A 1 111 ? 35.252 49.320 27.200 0.50 39.61 111 SER A C 1
ATOM 867 O O A SER A 1 111 ? 36.581 49.312 27.149 0.50 33.04 111 SER A O 1
ATOM 868 O O B SER A 1 111 ? 36.510 49.199 27.082 0.50 39.56 111 SER A O 1
ATOM 873 N N . ARG A 1 112 ? 34.732 50.146 26.246 1.00 34.38 112 ARG A N 1
ATOM 874 C CA . ARG A 1 112 ? 35.140 49.964 24.867 1.00 37.34 112 ARG A CA 1
ATOM 875 C C . ARG A 1 112 ? 36.475 50.700 24.683 1.00 44.57 112 ARG A C 1
ATOM 876 O O . ARG A 1 112 ? 36.645 51.784 25.250 1.00 42.45 112 ARG A O 1
ATOM 884 N N . GLN A 1 113 ? 37.419 50.159 23.925 1.00 42.71 113 GLN A N 1
ATOM 885 C CA . GLN A 1 113 ? 38.730 50.778 23.787 1.00 42.81 113 GLN A CA 1
ATOM 886 C C . GLN A 1 113 ? 38.906 51.051 22.296 1.00 46.00 113 GLN A C 1
ATOM 887 O O . GLN A 1 113 ? 38.174 50.577 21.428 1.00 45.29 113 GLN A O 1
ATOM 893 N N . PRO A 1 114 ? 39.899 51.869 22.022 1.00 48.37 114 PRO A N 1
ATOM 894 C CA . PRO A 1 114 ? 40.289 52.163 20.656 1.00 47.46 114 PRO A CA 1
ATOM 895 C C . PRO A 1 114 ? 40.873 50.896 20.043 1.00 39.65 114 PRO A C 1
ATOM 896 O O . PRO A 1 114 ? 41.631 50.203 20.691 1.00 33.83 114 PRO A O 1
ATOM 900 N N . TRP A 1 115 ? 40.600 50.610 18.800 1.00 38.07 115 TRP A N 1
ATOM 901 C CA . TRP A 1 115 ? 41.213 49.482 18.110 1.00 42.26 115 TRP A CA 1
ATOM 902 C C . TRP A 1 115 ? 42.709 49.622 17.946 1.00 47.00 115 TRP A C 1
ATOM 903 O O . TRP A 1 115 ? 43.155 50.697 17.511 1.00 46.99 115 TRP A O 1
ATOM 914 N N . ASP A 1 116 ? 43.555 48.637 18.204 1.00 49.79 116 ASP A N 1
ATOM 915 C CA . ASP A 1 116 ? 44.972 48.766 17.922 1.00 53.82 116 ASP A CA 1
ATOM 916 C C . ASP A 1 116 ? 45.257 48.161 16.544 1.00 59.32 116 ASP A C 1
ATOM 917 O O . ASP A 1 116 ? 45.204 46.943 16.328 1.00 56.92 116 ASP A O 1
ATOM 922 N N . GLU A 1 117 ? 45.626 49.035 15.605 1.00 59.96 117 GLU A N 1
ATOM 923 C CA . GLU A 1 117 ? 46.020 48.641 14.258 1.00 63.27 117 GLU A CA 1
ATOM 924 C C . GLU A 1 117 ? 47.346 47.901 14.219 1.00 63.44 117 GLU A C 1
ATOM 925 O O . GLU A 1 117 ? 47.556 47.192 13.230 1.00 66.31 117 GLU A O 1
ATOM 931 N N . ASN A 1 118 ? 48.147 47.922 15.270 1.00 65.23 118 ASN A N 1
ATOM 932 C CA . ASN A 1 118 ? 49.429 47.230 15.323 1.00 68.64 118 ASN A CA 1
ATOM 933 C C . ASN A 1 118 ? 49.360 45.793 14.817 1.00 70.51 118 ASN A C 1
ATOM 934 O O . ASN A 1 118 ? 50.376 45.072 14.975 1.00 71.90 118 ASN A O 1
#

Organism: Equine infectious anemia virus (isolate 1369) (NCBI:txid11670)

Secondary structure (DSSP, 8-state):
--EEE-SSB----TTSSSEEEE-SS-EEE-TT-EEEEE---EEE--TTEEEEEE--HHHHTTTEEEE--EE-TT--S--EEEEEE-SSS-EEE-TT-EEEEEEEEE------------

Radius of gyration: 16.28 Å; Cα contacts (8 Å, |Δi|>4): 267; chains: 1; bounding box: 44×43×35 Å

Sequence (118 aa):
MLAYQGTQIKEKRDEDAGFDLCCVPYDIMIPVSDTKIIPTDVKIQVPPNSFGWVTGKSSMAKQGLLINGGIIDEGYTGEIQVICTNIGKSNIKLIEGQKFAQLIILQHHSNNSSRQPWDEN

Nearest PDB structures (foldseek):
  1dun-assembly1_A  TM=1.005E+00  e=5.085E-20  Equine infectious anemia virus
  1f7r-assembly1_A  TM=8.825E-01  e=2.182E-11  Feline immunodeficiency virus
  1f7q-assembly1_C  TM=8.847E-01  e=9.474E-11  Feline immunodeficiency virus
  2ol0-assembly1_C  TM=8.875E-01  e=1.057E-09  Orthopoxvirus vaccinia
  2okb-assembly1_A  TM=8.785E-01  e=8.176E-09  Orthopoxvirus vaccinia

Foldseek 3Di:
DKAKDFDQWDDDDPPDQFTFGFAAAKDKAFAFDKDKGFGQMFMADDPQKWKFKFFDPVVVVQQKGFPDGTGDNPDGGTDITIITRNHPGMDIGHHGHGGITIGMGGHPPPDDDDDDPD

GO terms:
  GO:0000287 magnesium ion binding (F, IDA)
  GO:0002134 UTP binding (F, IDA)
  GO:0004170 dUTP diphosphatase activity (F, IDA)
  GO:0046081 dUTP catabolic process (P, IDA)
  GO:0006226 dUMP biosynthetic process (P, IDA)